Protein AF-A0A377Z6C6-F1 (afdb_monomer_lite)

pLDDT: mean 72.71, std 16.29, range [36.47, 91.56]

Sequence (112 aa):
MGDEFIPLINKGGGAGMQVTAYTQTESDIEARIGSSAKAAQVTGNFNTLIMLRVRENRTAQLLTSQLPEVDVYTKTLVSGHADTADVEEGAGFYIQYPGPCRYCQGSAAERG

Organism: Klebsiella pneumoniae subsp. ozaenae (NCBI:txid574)

Secondary structure (DSSP, 8-state):
--TTHHHHHHHHGGGT-------S-HHHHHHHHT-HHHHHHHHHH-S---------HHHHHHHHTTSPP--------EEEE-----SSS---EEEE---S------------

Radius of gyration: 29.15 Å; chains: 1; bounding box: 70×49×67 Å

Structure (mmCIF, N/CA/C/O backbone):
data_AF-A0A377Z6C6-F1
#
_entry.id   AF-A0A377Z6C6-F1
#
loop_
_atom_site.group_PDB
_atom_site.id
_atom_site.type_symbol
_atom_site.label_atom_id
_atom_site.label_alt_id
_atom_site.label_comp_id
_atom_site.label_asym_id
_atom_site.label_entity_id
_atom_site.label_seq_id
_atom_site.pdbx_PDB_ins_code
_atom_site.Cartn_x
_atom_site.Cartn_y
_atom_site.Cartn_z
_atom_site.occupancy
_atom_site.B_iso_or_equiv
_atom_site.auth_seq_id
_atom_site.auth_comp_id
_atom_site.auth_asym_id
_atom_site.auth_atom_id
_atom_site.pdbx_PDB_model_num
ATOM 1 N N . MET A 1 1 ? -7.677 6.766 13.554 1.00 62.22 1 MET A N 1
ATOM 2 C CA . MET A 1 1 ? -7.966 5.338 13.332 1.00 62.22 1 MET A CA 1
ATOM 3 C C . MET A 1 1 ? -7.768 4.673 14.675 1.00 62.22 1 MET A C 1
ATOM 5 O O . MET A 1 1 ? -6.759 4.968 15.294 1.00 62.22 1 MET A O 1
ATOM 9 N N . GLY A 1 2 ? -8.768 3.952 15.173 1.00 65.88 2 GLY A N 1
ATOM 10 C CA . GLY A 1 2 ? -8.713 3.282 16.476 1.00 65.88 2 GLY A CA 1
ATOM 11 C C . GLY A 1 2 ? -8.447 1.786 16.328 1.00 65.88 2 GLY A C 1
ATOM 12 O O . GLY A 1 2 ? -8.391 1.272 15.206 1.00 65.88 2 GLY A O 1
ATOM 13 N N . ASP A 1 3 ? -8.322 1.085 17.454 1.00 71.69 3 ASP A N 1
ATOM 14 C CA . ASP A 1 3 ? -8.141 -0.373 17.499 1.00 71.69 3 ASP A CA 1
ATOM 15 C C . ASP A 1 3 ? -9.329 -1.142 16.880 1.00 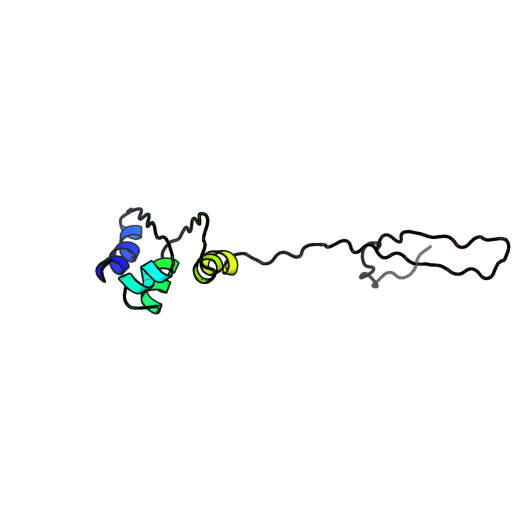71.69 3 ASP A C 1
ATOM 17 O O . ASP A 1 3 ? -9.192 -2.297 16.474 1.00 71.69 3 ASP A O 1
ATOM 21 N N . GLU A 1 4 ? -10.485 -0.492 16.723 1.00 72.75 4 GLU A N 1
ATOM 22 C CA . GLU A 1 4 ? -11.688 -1.043 16.093 1.00 72.75 4 GLU A CA 1
ATOM 23 C C . GLU A 1 4 ? -11.570 -1.173 14.565 1.00 72.75 4 GLU A C 1
ATOM 25 O O . GLU A 1 4 ? -12.370 -1.868 13.933 1.00 72.75 4 GLU A O 1
ATOM 30 N N . PHE A 1 5 ? -10.564 -0.540 13.953 1.00 74.06 5 PHE A N 1
ATOM 31 C CA . PHE A 1 5 ? -10.394 -0.530 12.500 1.00 74.06 5 PHE A CA 1
ATOM 32 C C . PHE A 1 5 ? -9.960 -1.898 11.942 1.00 74.06 5 PHE A C 1
ATOM 34 O O . PHE A 1 5 ? -10.434 -2.315 10.886 1.00 74.06 5 PHE A O 1
ATOM 41 N N . ILE A 1 6 ? -9.124 -2.645 12.676 1.00 77.00 6 ILE A N 1
ATOM 42 C CA . ILE A 1 6 ? -8.630 -3.972 12.255 1.00 77.00 6 ILE A CA 1
ATOM 43 C C . ILE A 1 6 ? -9.767 -5.012 12.206 1.00 77.00 6 ILE A C 1
ATOM 45 O O . ILE A 1 6 ? -9.920 -5.679 11.178 1.00 77.00 6 ILE A O 1
ATOM 49 N N . PRO A 1 7 ? -10.614 -5.155 13.250 1.00 78.00 7 PRO A N 1
ATOM 50 C CA . PRO A 1 7 ? -11.786 -6.025 13.186 1.00 78.00 7 PRO A CA 1
ATOM 51 C C . PRO A 1 7 ? -12.766 -5.649 12.073 1.00 78.00 7 PRO A C 1
ATOM 53 O O . PRO A 1 7 ? -13.380 -6.543 11.491 1.00 78.00 7 PRO A O 1
ATOM 56 N N . LEU A 1 8 ? -12.916 -4.354 11.775 1.00 77.50 8 LEU A N 1
ATOM 57 C CA . LEU A 1 8 ? -13.846 -3.869 10.756 1.00 77.50 8 LEU A CA 1
ATOM 58 C C . LEU A 1 8 ? -13.416 -4.288 9.347 1.00 77.50 8 LEU A C 1
ATOM 60 O O . LEU A 1 8 ? -14.249 -4.769 8.584 1.00 77.50 8 LEU A O 1
ATOM 64 N N . ILE A 1 9 ? -12.123 -4.194 9.024 1.00 77.69 9 ILE A N 1
ATOM 65 C CA . ILE A 1 9 ? -11.591 -4.676 7.740 1.00 77.69 9 ILE A CA 1
ATOM 66 C C . ILE A 1 9 ? -11.704 -6.205 7.649 1.00 77.69 9 ILE A C 1
ATOM 68 O O . ILE A 1 9 ? -12.189 -6.729 6.649 1.00 77.69 9 ILE A O 1
ATOM 72 N N . ASN A 1 10 ? -11.343 -6.924 8.719 1.00 75.06 10 ASN A N 1
ATOM 73 C CA . ASN A 1 10 ? -11.370 -8.392 8.736 1.00 75.06 10 ASN A CA 1
ATOM 74 C C . ASN A 1 10 ? -12.788 -8.987 8.645 1.00 75.06 10 ASN A C 1
ATOM 76 O O . ASN A 1 10 ? -12.963 -10.067 8.085 1.00 75.06 10 ASN A O 1
ATOM 80 N N . LYS A 1 11 ? -13.807 -8.323 9.206 1.00 77.06 11 LYS A N 1
ATOM 81 C CA . LYS A 1 11 ? -15.199 -8.820 9.217 1.00 77.06 11 LYS A CA 1
ATOM 82 C C . LYS A 1 11 ? -16.081 -8.188 8.142 1.00 77.06 11 LYS A C 1
ATOM 84 O O . LYS A 1 11 ? -17.103 -8.768 7.782 1.00 77.06 11 LYS A O 1
ATOM 89 N N . GLY A 1 12 ? -15.686 -7.034 7.608 1.00 69.69 12 GLY A N 1
ATOM 90 C CA . GLY A 1 12 ? -16.409 -6.334 6.549 1.00 69.69 12 GLY A CA 1
ATOM 91 C C . GLY A 1 12 ? -16.484 -7.138 5.251 1.00 69.69 12 GLY A C 1
ATOM 92 O O . GLY A 1 12 ? -17.545 -7.181 4.634 1.00 69.69 12 GLY A O 1
ATOM 93 N N . GLY A 1 13 ? -15.414 -7.860 4.893 1.00 68.38 13 GLY A N 1
ATOM 94 C CA . GLY A 1 13 ? -15.388 -8.701 3.690 1.00 68.38 13 GLY A CA 1
ATOM 95 C C . GLY A 1 13 ? -16.444 -9.813 3.698 1.00 68.38 13 GLY A C 1
ATOM 96 O O . GLY A 1 13 ? -17.079 -10.066 2.679 1.00 68.38 13 GLY A O 1
ATOM 97 N N . GLY A 1 14 ? -16.711 -10.416 4.862 1.00 69.94 14 GLY A N 1
ATOM 98 C CA . GLY A 1 14 ? -17.777 -11.414 5.023 1.00 69.94 14 GLY A CA 1
ATOM 99 C C . GLY A 1 14 ? -19.192 -10.821 5.043 1.00 69.94 14 GLY A C 1
ATOM 100 O O . GLY A 1 14 ? -20.158 -11.536 4.804 1.00 69.94 14 GLY A O 1
ATOM 101 N N . ALA A 1 15 ? -19.316 -9.517 5.304 1.00 75.75 15 ALA A N 1
ATOM 102 C CA . ALA A 1 15 ? -20.583 -8.786 5.354 1.00 75.75 15 ALA A CA 1
ATOM 103 C C . ALA A 1 15 ? -20.908 -8.033 4.047 1.00 75.75 15 ALA A C 1
ATOM 105 O O . ALA A 1 15 ? -21.882 -7.284 4.003 1.00 75.75 15 ALA A O 1
ATOM 106 N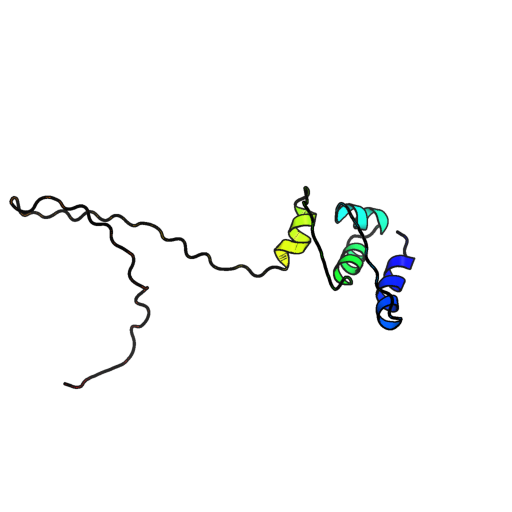 N . GLY A 1 16 ? -20.094 -8.192 2.994 1.00 77.31 16 GLY A N 1
ATOM 107 C CA . GLY A 1 16 ? -20.257 -7.472 1.724 1.00 77.31 16 GLY A CA 1
ATOM 108 C C . GLY A 1 16 ? -19.884 -5.985 1.788 1.00 77.31 16 GLY A C 1
ATOM 109 O O . GLY A 1 16 ? -20.238 -5.225 0.890 1.00 77.31 16 GLY A O 1
ATOM 110 N N . MET A 1 17 ? -19.179 -5.551 2.836 1.00 78.44 17 MET A N 1
ATOM 111 C CA . MET A 1 17 ? -18.712 -4.172 2.972 1.00 78.44 17 MET A CA 1
ATOM 112 C C . MET A 1 17 ? -17.442 -3.958 2.150 1.00 78.44 17 MET A C 1
ATOM 114 O O . MET A 1 17 ? -16.448 -4.662 2.330 1.00 78.44 17 MET A O 1
ATOM 118 N N . GLN A 1 18 ? -17.450 -2.935 1.299 1.00 82.50 18 GLN A N 1
ATOM 119 C CA . GLN A 1 18 ? -16.267 -2.491 0.574 1.00 82.50 18 GLN A CA 1
ATOM 120 C C . GLN A 1 18 ? -15.643 -1.299 1.299 1.00 82.50 18 GLN A C 1
ATOM 122 O O . GLN A 1 18 ? -16.262 -0.246 1.440 1.00 82.50 18 GLN A O 1
ATOM 127 N N . VAL A 1 19 ? -14.412 -1.472 1.776 1.00 81.06 19 VAL A N 1
ATOM 128 C CA . VAL A 1 19 ? -13.669 -0.428 2.488 1.00 81.06 19 VAL A CA 1
ATOM 129 C C . VAL A 1 19 ? -12.599 0.128 1.560 1.00 81.06 19 VAL A C 1
ATOM 131 O O . VAL A 1 19 ? -11.734 -0.605 1.087 1.00 81.06 19 VAL A O 1
ATOM 134 N N . THR A 1 20 ? -12.637 1.437 1.326 1.00 84.81 20 THR A N 1
ATOM 135 C CA . THR A 1 20 ? -11.582 2.165 0.616 1.00 84.81 20 THR A CA 1
ATOM 136 C C . THR A 1 20 ? -10.970 3.171 1.576 1.00 84.81 20 THR A C 1
ATOM 138 O O . THR A 1 20 ? -11.648 4.085 2.044 1.00 84.81 20 THR A O 1
ATOM 141 N N . ALA A 1 21 ? -9.695 2.978 1.904 1.00 84.12 21 ALA A N 1
ATOM 142 C CA . ALA A 1 21 ? -8.949 3.864 2.784 1.00 84.12 21 ALA A CA 1
ATOM 143 C C . ALA A 1 21 ? -7.965 4.708 1.969 1.00 84.12 21 ALA A C 1
ATOM 145 O O . ALA A 1 21 ? -7.296 4.201 1.071 1.00 84.12 21 ALA A O 1
ATOM 146 N N . TYR A 1 22 ? -7.861 5.990 2.313 1.00 87.44 22 TYR A N 1
ATOM 147 C CA . TYR A 1 22 ? -6.910 6.920 1.711 1.00 87.44 22 TYR A CA 1
ATOM 148 C C . TYR A 1 22 ? -5.885 7.333 2.766 1.00 87.44 22 TYR A C 1
ATOM 150 O O . TYR A 1 22 ? -6.259 7.826 3.830 1.00 87.44 22 TYR A O 1
ATOM 158 N N . THR A 1 23 ? -4.601 7.139 2.468 1.00 85.31 23 THR A N 1
ATOM 159 C CA . THR A 1 23 ? -3.486 7.608 3.299 1.00 85.31 23 THR A CA 1
ATOM 160 C C . THR A 1 23 ? -2.466 8.354 2.446 1.00 85.31 23 THR A C 1
ATOM 162 O O . THR A 1 23 ? -2.360 8.105 1.244 1.00 85.31 23 THR A O 1
ATOM 165 N N . GLN A 1 24 ? -1.718 9.266 3.064 1.00 85.75 24 GLN A N 1
ATOM 166 C CA . GLN A 1 24 ? -0.639 9.992 2.400 1.00 85.75 24 GLN A CA 1
ATOM 167 C C . GLN A 1 24 ? 0.681 9.215 2.456 1.00 85.75 24 GLN A C 1
ATOM 169 O O . GLN A 1 24 ? 1.420 9.188 1.471 1.00 85.75 24 GLN A O 1
ATOM 174 N N . THR A 1 25 ? 0.964 8.575 3.588 1.00 85.31 25 THR A N 1
ATOM 175 C CA . THR A 1 25 ? 2.146 7.733 3.789 1.00 85.31 25 THR A CA 1
ATOM 176 C C . THR A 1 25 ? 1.788 6.477 4.585 1.00 85.31 25 THR A C 1
ATOM 178 O O . THR A 1 25 ? 0.761 6.428 5.269 1.00 85.31 25 THR A O 1
ATOM 181 N N . GLU A 1 26 ? 2.630 5.448 4.512 1.00 84.69 26 GLU A N 1
ATOM 182 C CA . GLU A 1 26 ? 2.538 4.283 5.404 1.00 84.69 26 GLU A CA 1
ATOM 183 C C . GLU A 1 26 ? 2.782 4.690 6.870 1.00 84.69 26 GLU A C 1
ATOM 185 O O . GLU A 1 26 ? 2.091 4.226 7.777 1.00 84.69 26 GLU A O 1
ATOM 190 N N . SER A 1 27 ? 3.682 5.651 7.091 1.00 84.19 27 SER A N 1
ATOM 191 C CA . SER A 1 27 ? 3.99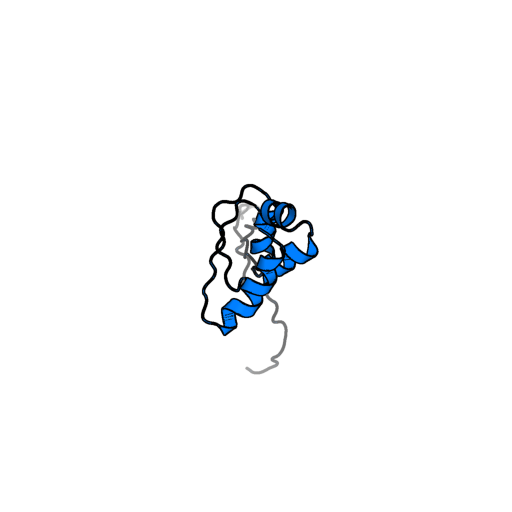5 6.206 8.412 1.00 84.19 27 SER A CA 1
ATOM 192 C C . SER A 1 27 ? 2.780 6.842 9.104 1.00 84.19 27 SER A C 1
ATOM 194 O O . SER A 1 27 ? 2.642 6.740 10.323 1.00 84.19 27 SER A O 1
ATOM 196 N N . ASP A 1 28 ? 1.852 7.444 8.352 1.00 85.62 28 ASP A N 1
ATOM 197 C CA . ASP A 1 28 ? 0.607 7.986 8.914 1.00 85.62 28 ASP A CA 1
ATOM 198 C C . ASP A 1 28 ? -0.316 6.884 9.450 1.00 85.62 28 ASP A C 1
ATOM 200 O O . ASP A 1 28 ? -1.004 7.083 10.453 1.00 85.62 28 ASP A O 1
ATOM 204 N N . ILE A 1 29 ? -0.327 5.708 8.813 1.00 83.38 29 ILE A N 1
ATOM 205 C CA . ILE A 1 29 ? -1.082 4.546 9.301 1.00 83.38 29 ILE A CA 1
ATOM 206 C C . ILE A 1 29 ? -0.445 4.046 10.600 1.00 83.38 29 ILE A C 1
ATOM 208 O O . ILE A 1 29 ? -1.150 3.847 11.592 1.00 83.38 29 ILE A O 1
ATOM 212 N N . GLU A 1 30 ? 0.882 3.900 10.618 1.00 85.06 30 GLU A N 1
ATOM 213 C CA . GLU A 1 30 ? 1.634 3.451 11.792 1.00 85.06 30 GLU A CA 1
ATOM 214 C C . GLU A 1 30 ? 1.435 4.380 12.993 1.00 85.06 30 GLU A C 1
ATOM 216 O O . GLU A 1 30 ? 1.090 3.912 14.080 1.00 85.06 30 GLU A O 1
ATOM 221 N N . ALA A 1 31 ? 1.548 5.695 12.793 1.00 85.88 31 ALA A N 1
ATOM 222 C CA . ALA A 1 31 ? 1.357 6.688 13.848 1.00 85.88 31 ALA A CA 1
ATOM 223 C C . ALA A 1 31 ? -0.072 6.687 14.416 1.00 85.88 31 ALA A C 1
ATOM 225 O O . ALA A 1 31 ? -0.275 6.964 15.598 1.00 85.88 31 ALA A O 1
ATOM 226 N N . ARG A 1 32 ? -1.079 6.376 13.589 1.00 83.12 32 ARG A N 1
ATOM 227 C CA . ARG A 1 32 ? -2.486 6.327 14.016 1.00 83.12 32 ARG A CA 1
ATOM 228 C C . ARG A 1 32 ? -2.845 5.029 14.736 1.00 83.12 32 ARG A C 1
ATOM 230 O O . ARG A 1 32 ? -3.694 5.070 15.616 1.00 83.12 32 ARG A O 1
ATOM 237 N N . ILE A 1 33 ? -2.239 3.911 14.347 1.00 84.06 33 ILE A N 1
ATOM 238 C CA . ILE A 1 33 ? -2.460 2.582 14.938 1.00 84.06 33 ILE A CA 1
ATOM 239 C C . ILE A 1 33 ? -1.587 2.375 16.191 1.00 84.06 33 ILE A C 1
ATOM 241 O O . ILE A 1 33 ? -1.941 1.597 17.074 1.00 84.06 33 ILE A O 1
ATOM 245 N N . GLY A 1 34 ? -0.438 3.053 16.272 1.00 82.88 34 GLY A N 1
ATOM 246 C CA . GLY A 1 34 ? 0.503 2.970 17.393 1.00 82.88 34 GLY A CA 1
ATOM 247 C C . GLY A 1 34 ? 1.381 1.714 17.398 1.00 82.88 34 GLY A C 1
ATOM 248 O O . GLY A 1 34 ? 2.061 1.445 18.384 1.00 82.88 34 GLY A O 1
ATOM 249 N N . SER A 1 35 ? 1.367 0.919 16.323 1.00 84.38 35 SER A N 1
ATOM 250 C CA . SER A 1 35 ? 2.194 -0.283 16.192 1.00 84.38 35 SER A CA 1
ATOM 251 C C . SER A 1 35 ? 2.493 -0.594 14.730 1.00 84.38 35 SER A C 1
ATOM 253 O O . SER A 1 35 ? 1.570 -0.784 13.935 1.00 84.38 35 SER A O 1
ATOM 255 N N . SER A 1 36 ? 3.783 -0.734 14.411 1.00 84.06 36 SER A N 1
ATOM 256 C CA . SER A 1 36 ? 4.268 -1.153 13.090 1.00 84.06 36 SER A CA 1
ATOM 257 C C . SER A 1 36 ? 3.646 -2.479 12.635 1.00 84.06 36 SER A C 1
ATOM 259 O O . SER A 1 36 ? 3.143 -2.590 11.521 1.00 84.06 36 SER A O 1
ATOM 261 N N . ALA A 1 37 ? 3.572 -3.471 13.532 1.00 84.94 37 ALA A N 1
ATOM 262 C CA . ALA A 1 37 ? 3.029 -4.792 13.214 1.00 84.94 37 ALA A CA 1
ATOM 263 C C . ALA A 1 37 ? 1.536 -4.741 12.848 1.00 84.94 37 ALA A C 1
ATOM 265 O O . ALA A 1 37 ? 1.102 -5.355 11.873 1.00 84.94 37 ALA A O 1
ATOM 266 N N . LYS A 1 38 ? 0.744 -3.971 13.603 1.00 84.25 38 LYS A N 1
ATOM 267 C CA . LYS A 1 38 ? -0.682 -3.777 13.312 1.00 84.25 38 LYS A CA 1
ATOM 268 C C . LYS A 1 38 ? -0.893 -2.951 12.037 1.00 84.25 38 LYS A C 1
ATOM 270 O O . LYS A 1 38 ? -1.826 -3.224 11.289 1.00 84.25 38 LYS A O 1
ATOM 275 N N . ALA A 1 39 ? -0.040 -1.962 11.772 1.00 85.31 39 ALA A N 1
ATOM 276 C CA . ALA A 1 39 ? -0.104 -1.169 10.546 1.00 85.31 39 ALA A CA 1
ATOM 277 C C . ALA A 1 39 ? 0.189 -2.025 9.307 1.00 85.31 39 ALA A C 1
ATOM 279 O O . ALA A 1 39 ? -0.576 -1.987 8.345 1.00 85.31 39 ALA A O 1
ATOM 280 N N . ALA A 1 40 ? 1.216 -2.876 9.369 1.00 84.69 40 ALA A N 1
ATOM 281 C CA . ALA A 1 40 ? 1.508 -3.854 8.326 1.00 84.69 40 ALA A CA 1
ATOM 282 C C . ALA A 1 40 ? 0.334 -4.824 8.105 1.00 84.69 40 ALA A C 1
ATOM 284 O O . ALA A 1 40 ? -0.020 -5.108 6.962 1.00 84.69 40 ALA A O 1
ATOM 285 N N . GLN A 1 41 ? -0.327 -5.273 9.180 1.00 85.50 41 GLN A N 1
ATOM 286 C CA . GLN A 1 41 ? -1.528 -6.109 9.086 1.00 85.50 41 GLN A CA 1
ATOM 287 C C . GLN A 1 41 ? -2.681 -5.389 8.373 1.00 85.50 41 GLN A C 1
ATOM 289 O O . GLN A 1 41 ? -3.324 -5.969 7.502 1.00 85.50 41 GLN A O 1
ATOM 294 N N . VAL A 1 42 ? -2.945 -4.126 8.722 1.00 83.81 42 VAL A N 1
ATOM 295 C CA . VAL A 1 42 ? -3.983 -3.322 8.061 1.00 83.81 42 VAL A CA 1
ATOM 296 C C . VAL A 1 42 ? -3.687 -3.185 6.576 1.00 83.81 42 VAL A C 1
ATOM 298 O O . VAL A 1 42 ? -4.570 -3.442 5.764 1.00 83.81 42 VAL A O 1
ATOM 301 N N . THR A 1 43 ? -2.454 -2.833 6.222 1.00 84.38 43 THR A N 1
ATOM 302 C CA . THR A 1 43 ? -2.055 -2.647 4.826 1.00 84.38 43 THR A CA 1
ATOM 303 C C . THR A 1 43 ? -2.123 -3.952 4.031 1.00 84.38 43 THR A C 1
ATOM 305 O O . THR A 1 43 ? -2.620 -3.945 2.910 1.00 84.38 43 THR A O 1
ATOM 308 N N . GLY A 1 44 ? -1.712 -5.080 4.618 1.00 82.81 44 GLY A N 1
ATOM 309 C CA . GLY A 1 44 ? -1.785 -6.398 3.976 1.00 82.81 44 GLY A CA 1
ATOM 310 C C . GLY A 1 44 ? -3.206 -6.943 3.802 1.00 82.81 44 GLY A C 1
ATOM 311 O O . GLY A 1 44 ? -3.453 -7.726 2.892 1.00 82.81 44 GLY A O 1
ATOM 312 N N . ASN A 1 45 ? -4.157 -6.511 4.633 1.00 82.56 45 ASN A N 1
ATOM 313 C CA . ASN A 1 45 ? -5.560 -6.918 4.516 1.00 82.56 45 ASN A CA 1
ATOM 314 C C . ASN A 1 45 ? -6.304 -6.234 3.357 1.00 82.56 45 ASN A C 1
ATOM 316 O O . ASN A 1 45 ? -7.398 -6.666 2.985 1.00 82.56 45 ASN A O 1
ATOM 320 N N . PHE A 1 46 ? -5.755 -5.157 2.790 1.00 84.00 46 PHE A N 1
ATOM 321 C CA . PHE A 1 46 ? -6.320 -4.566 1.586 1.00 84.00 46 PHE A CA 1
ATOM 322 C C . PHE A 1 46 ? -5.911 -5.394 0.369 1.00 84.00 46 PHE A C 1
ATOM 324 O O . PHE A 1 46 ? -4.771 -5.348 -0.078 1.00 84.00 46 PHE A O 1
ATOM 331 N N . ASN A 1 47 ? -6.881 -6.092 -0.222 1.00 82.44 47 ASN A N 1
ATOM 332 C CA . ASN A 1 47 ? -6.671 -6.882 -1.441 1.00 82.44 47 ASN A CA 1
ATOM 333 C C . ASN A 1 47 ? -6.187 -6.047 -2.638 1.00 82.44 47 ASN A C 1
ATOM 335 O O . ASN A 1 47 ? -5.648 -6.586 -3.599 1.00 82.44 47 ASN A O 1
ATOM 339 N N . THR A 1 48 ? -6.451 -4.740 -2.636 1.00 85.62 48 THR A N 1
ATOM 340 C CA . THR A 1 48 ? -6.114 -3.850 -3.745 1.00 85.62 48 THR A CA 1
ATOM 341 C C . THR A 1 48 ? -5.424 -2.608 -3.217 1.00 85.62 48 THR A C 1
ATOM 343 O O . THR A 1 48 ? -5.987 -1.868 -2.410 1.00 85.62 48 THR A O 1
ATOM 346 N N . LEU A 1 49 ? -4.221 -2.365 -3.731 1.00 88.69 49 LEU A N 1
ATOM 347 C CA . LEU A 1 49 ? -3.428 -1.176 -3.472 1.00 88.69 49 LEU A CA 1
ATOM 348 C C . LEU A 1 49 ? -3.377 -0.322 -4.741 1.00 88.69 49 LEU A C 1
ATOM 350 O O . LEU A 1 49 ? -2.927 -0.779 -5.788 1.00 88.69 49 LEU A O 1
ATOM 354 N N . ILE A 1 50 ? -3.810 0.933 -4.635 1.00 89.75 50 ILE A N 1
ATOM 355 C CA . ILE A 1 50 ? -3.667 1.929 -5.700 1.00 89.75 50 ILE A CA 1
ATOM 356 C C . ILE A 1 50 ? -2.739 3.020 -5.178 1.00 89.75 50 ILE A C 1
ATOM 358 O O . ILE A 1 50 ? -3.074 3.706 -4.212 1.00 89.75 50 ILE A O 1
ATOM 362 N N . MET A 1 51 ? -1.578 3.189 -5.813 1.00 89.75 51 MET A N 1
ATOM 363 C CA . MET A 1 51 ? -0.626 4.241 -5.457 1.00 89.75 51 MET A CA 1
ATOM 364 C C . MET A 1 51 ? -0.664 5.388 -6.463 1.00 89.75 51 MET A C 1
ATOM 366 O O . MET A 1 51 ? -0.474 5.197 -7.662 1.00 89.75 51 MET A O 1
ATOM 370 N N . LEU A 1 52 ? -0.882 6.597 -5.947 1.00 89.69 52 LEU A N 1
ATOM 371 C CA . LEU A 1 52 ? -0.647 7.849 -6.666 1.00 89.69 52 LEU A CA 1
ATOM 372 C C . LEU A 1 52 ? 0.797 8.309 -6.418 1.00 89.69 52 LEU A C 1
ATOM 374 O O . LEU A 1 52 ? 1.577 7.599 -5.794 1.00 89.69 52 LEU A O 1
ATOM 378 N N . ARG A 1 53 ? 1.185 9.495 -6.895 1.00 91.56 53 ARG A N 1
ATOM 379 C CA . ARG A 1 53 ? 2.544 10.023 -6.692 1.00 91.56 53 ARG A CA 1
ATOM 380 C C . ARG A 1 53 ? 2.941 10.002 -5.207 1.00 91.56 53 ARG A C 1
ATOM 382 O O . ARG A 1 53 ? 2.397 10.761 -4.409 1.00 91.56 53 ARG A O 1
ATOM 389 N N . VAL A 1 54 ? 3.960 9.212 -4.879 1.00 88.50 54 VAL A N 1
ATOM 390 C CA . VAL A 1 54 ? 4.535 9.099 -3.532 1.00 88.50 54 VAL A CA 1
ATOM 391 C C . VAL A 1 54 ? 5.833 9.912 -3.445 1.00 88.50 54 VAL A C 1
ATOM 393 O O . VAL A 1 54 ? 6.588 9.990 -4.413 1.00 88.50 54 VAL A O 1
ATOM 396 N N . ARG A 1 55 ? 6.089 10.558 -2.297 1.00 90.50 55 ARG A N 1
ATOM 397 C CA . ARG A 1 55 ? 7.354 11.279 -2.022 1.00 90.50 55 ARG A CA 1
ATOM 398 C C . ARG A 1 55 ? 8.325 10.499 -1.139 1.00 90.50 55 ARG A C 1
ATOM 400 O O . ARG A 1 55 ? 9.516 10.776 -1.170 1.00 90.50 55 ARG A O 1
ATOM 407 N N . GLU A 1 56 ? 7.810 9.595 -0.317 1.00 89.75 56 GLU A N 1
ATOM 408 C CA . GLU A 1 56 ? 8.581 8.862 0.680 1.00 89.75 56 GLU A CA 1
ATOM 409 C C . GLU A 1 56 ? 8.955 7.465 0.162 1.00 89.75 56 GLU A C 1
ATOM 411 O O . GLU A 1 56 ? 8.108 6.726 -0.341 1.00 89.75 56 GLU A O 1
ATOM 416 N N . ASN A 1 57 ? 10.239 7.107 0.273 1.00 89.88 57 ASN A N 1
ATOM 417 C CA . ASN A 1 57 ? 10.764 5.858 -0.285 1.00 89.88 57 ASN A CA 1
ATOM 418 C C . ASN A 1 57 ? 10.184 4.609 0.388 1.00 89.88 57 ASN A C 1
ATOM 420 O O . ASN A 1 57 ? 9.927 3.629 -0.303 1.00 89.88 57 ASN A O 1
ATOM 424 N N . ARG A 1 58 ? 9.951 4.634 1.705 1.00 88.62 58 ARG A N 1
ATOM 425 C CA . ARG A 1 58 ? 9.394 3.489 2.442 1.00 88.62 58 ARG A CA 1
ATOM 426 C C . ARG A 1 58 ? 7.977 3.153 1.959 1.00 88.62 58 ARG A C 1
ATOM 428 O O . ARG A 1 58 ? 7.686 2.005 1.647 1.00 88.62 58 ARG A O 1
ATOM 435 N N . THR A 1 59 ? 7.136 4.162 1.758 1.00 90.00 59 THR A N 1
ATOM 436 C CA . THR A 1 59 ? 5.810 4.004 1.150 1.00 90.00 59 THR A CA 1
ATOM 437 C C . THR A 1 59 ? 5.929 3.510 -0.293 1.00 90.00 59 THR A C 1
ATOM 439 O O . THR A 1 59 ? 5.175 2.631 -0.686 1.00 90.00 59 THR A O 1
ATOM 442 N N . ALA A 1 60 ? 6.884 3.998 -1.093 1.00 90.62 60 ALA A N 1
ATOM 443 C CA . ALA A 1 60 ? 7.070 3.499 -2.462 1.00 90.62 60 ALA A CA 1
ATOM 444 C C . ALA A 1 60 ? 7.460 2.007 -2.498 1.00 90.62 60 ALA A C 1
ATOM 446 O O . ALA A 1 60 ? 6.948 1.253 -3.328 1.00 90.62 60 ALA A O 1
ATOM 447 N N . GLN A 1 61 ? 8.294 1.569 -1.550 1.00 90.69 61 GLN A N 1
ATOM 448 C CA . GLN A 1 61 ? 8.687 0.166 -1.394 1.00 90.69 61 GLN A CA 1
ATOM 449 C C . GLN A 1 61 ? 7.504 -0.757 -1.106 1.00 90.69 61 GLN A C 1
ATOM 451 O O . GLN A 1 61 ? 7.560 -1.930 -1.478 1.00 90.69 61 GLN A O 1
ATOM 456 N N . LEU A 1 62 ? 6.421 -0.236 -0.518 1.00 88.62 62 LEU A N 1
ATOM 457 C CA . LEU A 1 62 ? 5.193 -0.992 -0.295 1.00 88.62 62 LEU A CA 1
ATOM 458 C C . LEU A 1 62 ? 4.678 -1.616 -1.596 1.00 88.62 62 LEU A C 1
ATOM 460 O O . LEU A 1 62 ? 4.310 -2.782 -1.591 1.00 88.62 62 LEU A O 1
ATOM 464 N N . LEU A 1 63 ? 4.678 -0.868 -2.705 1.00 89.25 63 LEU A N 1
ATOM 465 C CA . LEU A 1 63 ? 4.252 -1.382 -4.008 1.00 89.25 63 LEU A CA 1
ATOM 466 C C . LEU A 1 63 ? 5.401 -2.055 -4.760 1.00 89.25 63 LEU A C 1
ATOM 468 O O . LEU A 1 63 ? 5.207 -3.131 -5.317 1.00 89.25 63 LEU A O 1
ATOM 472 N N . THR A 1 64 ? 6.592 -1.450 -4.796 1.00 90.94 64 THR A N 1
ATOM 473 C CA . THR A 1 64 ? 7.665 -1.939 -5.680 1.00 90.94 64 THR A CA 1
ATOM 474 C C . THR A 1 64 ? 8.242 -3.280 -5.247 1.00 90.94 64 THR A C 1
ATOM 476 O O . THR A 1 64 ? 8.667 -4.039 -6.106 1.00 90.94 64 THR A O 1
ATOM 479 N N . SER A 1 65 ? 8.221 -3.608 -3.952 1.00 89.81 65 SER A N 1
ATOM 480 C CA . SER A 1 65 ? 8.658 -4.926 -3.458 1.00 89.81 65 SER A CA 1
ATOM 481 C C . SER A 1 65 ? 7.725 -6.074 -3.853 1.00 89.81 65 SER A C 1
ATOM 483 O O . SER A 1 65 ? 8.133 -7.231 -3.829 1.00 89.81 65 SER A O 1
ATOM 485 N N . GLN A 1 66 ? 6.477 -5.766 -4.218 1.00 86.81 66 GLN A N 1
ATOM 486 C CA . GLN A 1 66 ? 5.486 -6.754 -4.647 1.00 86.81 66 GLN A CA 1
ATOM 487 C C . GLN A 1 66 ? 5.538 -7.014 -6.158 1.00 86.81 66 GLN A C 1
ATOM 489 O O . GLN A 1 66 ? 4.913 -7.958 -6.643 1.00 86.81 66 GLN A O 1
ATOM 494 N N . LEU A 1 67 ? 6.243 -6.168 -6.916 1.00 89.56 67 LEU A N 1
ATOM 495 C CA . LEU A 1 67 ? 6.368 -6.308 -8.360 1.00 89.56 67 LEU A CA 1
ATOM 496 C C . LEU A 1 67 ? 7.522 -7.263 -8.690 1.00 89.56 67 LEU A C 1
ATOM 498 O O . LEU A 1 67 ? 8.598 -7.137 -8.105 1.00 89.56 67 LEU A O 1
ATOM 502 N N . PRO A 1 68 ? 7.332 -8.202 -9.631 1.00 89.06 68 PRO A N 1
ATOM 503 C CA . PRO A 1 68 ? 8.420 -9.054 -10.080 1.00 89.06 68 PRO A CA 1
ATOM 504 C C . PRO A 1 68 ? 9.479 -8.220 -10.806 1.00 89.06 68 PRO A C 1
ATOM 506 O O . PRO A 1 68 ? 9.154 -7.346 -11.615 1.00 89.06 68 PRO A O 1
ATOM 509 N N . GLU A 1 69 ? 10.747 -8.522 -10.543 1.00 89.44 69 GLU A N 1
ATOM 510 C CA . GLU A 1 69 ? 11.847 -7.983 -11.334 1.00 89.44 69 GLU A CA 1
ATOM 511 C C . GLU A 1 69 ? 11.813 -8.601 -12.735 1.00 89.44 69 GLU A C 1
ATOM 513 O O . GLU A 1 69 ? 11.583 -9.801 -12.903 1.00 89.44 69 GLU A O 1
ATOM 518 N N . VAL A 1 70 ? 12.001 -7.762 -13.752 1.00 88.19 70 VAL A N 1
ATOM 519 C CA . VAL A 1 70 ? 12.026 -8.182 -15.154 1.00 88.19 70 VAL A CA 1
ATOM 520 C C . VAL A 1 70 ? 13.387 -7.863 -15.749 1.00 88.19 70 VAL A C 1
ATOM 522 O O . VAL A 1 70 ? 13.881 -6.742 -15.624 1.00 88.19 70 VAL A O 1
ATOM 525 N N . ASP A 1 71 ? 13.989 -8.846 -16.415 1.00 84.88 71 ASP A N 1
ATOM 526 C CA . ASP A 1 71 ? 15.271 -8.657 -17.083 1.00 84.88 71 ASP A CA 1
ATOM 527 C C . ASP A 1 71 ? 15.118 -7.720 -18.283 1.00 84.88 71 ASP A C 1
ATOM 529 O O . ASP A 1 71 ? 14.342 -7.965 -19.214 1.00 84.88 71 ASP A O 1
ATOM 533 N N . VAL A 1 72 ? 15.899 -6.640 -18.282 1.00 84.38 72 VAL A N 1
ATOM 534 C CA . VAL A 1 72 ? 15.952 -5.697 -19.399 1.00 84.38 72 VAL A CA 1
ATOM 535 C C . VAL A 1 72 ? 17.143 -6.046 -20.286 1.00 84.38 72 VAL A C 1
ATOM 537 O O . VAL A 1 72 ? 18.299 -5.840 -19.910 1.00 84.38 72 VAL A O 1
ATOM 540 N N . TYR A 1 73 ? 16.868 -6.533 -21.501 1.00 78.00 73 TYR A N 1
ATOM 541 C CA . TYR A 1 73 ? 17.896 -6.758 -22.521 1.00 78.00 73 TYR A CA 1
ATOM 542 C C . TYR A 1 73 ? 18.523 -5.428 -22.952 1.00 78.00 73 TYR A C 1
ATOM 544 O O . TYR A 1 73 ? 18.021 -4.729 -23.835 1.00 78.00 73 TYR A O 1
ATOM 552 N N . THR A 1 74 ? 19.651 -5.087 -22.337 1.00 72.31 74 THR A N 1
ATOM 553 C CA . THR A 1 74 ? 20.436 -3.910 -22.707 1.00 72.31 74 THR A CA 1
ATOM 554 C C . THR A 1 74 ? 21.390 -4.294 -23.834 1.00 72.31 74 THR A C 1
ATOM 556 O O . THR A 1 74 ? 22.322 -5.072 -23.642 1.00 72.31 74 THR A O 1
ATOM 559 N N . LYS A 1 75 ? 21.144 -3.777 -25.043 1.00 61.34 75 LYS A N 1
ATOM 560 C CA . LYS A 1 75 ? 22.033 -3.981 -26.194 1.00 61.34 75 LYS A CA 1
ATOM 561 C C . LYS A 1 75 ? 23.299 -3.142 -26.014 1.00 61.34 75 LYS A C 1
ATOM 563 O O . LYS A 1 75 ? 23.329 -1.979 -26.405 1.00 61.34 75 LYS A O 1
ATOM 568 N N . THR A 1 76 ? 24.344 -3.728 -25.442 1.00 65.19 76 THR A N 1
ATOM 569 C CA . THR A 1 76 ? 25.673 -3.109 -25.439 1.00 65.19 76 THR A CA 1
ATOM 570 C C . THR A 1 76 ? 26.255 -3.188 -26.850 1.00 65.19 76 THR A C 1
ATOM 572 O O . THR A 1 76 ? 26.469 -4.278 -27.380 1.00 65.19 76 THR A O 1
ATOM 575 N N . LEU A 1 77 ? 26.481 -2.033 -27.479 1.00 58.72 77 LEU A N 1
ATOM 576 C CA . LEU A 1 77 ? 27.206 -1.940 -28.745 1.00 58.72 77 LEU A CA 1
ATOM 577 C C . LEU A 1 77 ? 28.679 -2.262 -28.471 1.00 58.72 77 LEU A C 1
ATOM 579 O O . LEU A 1 77 ? 29.370 -1.476 -27.829 1.00 58.72 77 LEU A O 1
ATOM 583 N N . VAL A 1 78 ? 29.154 -3.419 -28.931 1.00 62.75 78 VAL A N 1
ATOM 584 C CA . VAL A 1 78 ? 30.583 -3.748 -28.907 1.00 62.75 78 VAL A CA 1
ATOM 585 C C . VAL A 1 78 ? 31.163 -3.379 -30.270 1.00 62.75 78 VAL A C 1
ATOM 587 O O . VAL A 1 78 ? 30.850 -4.011 -31.277 1.00 62.75 78 VAL A O 1
ATOM 590 N N . SER A 1 79 ? 31.986 -2.332 -30.316 1.00 59.78 79 SER A N 1
ATOM 591 C CA . SER A 1 79 ? 32.825 -2.043 -31.481 1.00 59.78 79 SER A CA 1
ATOM 592 C C . SER A 1 79 ? 34.145 -2.800 -31.355 1.00 59.78 79 SER A C 1
ATOM 594 O O . SER A 1 79 ? 34.845 -2.639 -30.356 1.00 59.78 79 SER A O 1
ATOM 596 N N . GLY A 1 80 ? 34.480 -3.615 -32.355 1.00 62.81 80 GLY A N 1
ATOM 597 C CA . GLY A 1 80 ? 35.780 -4.276 -32.476 1.00 62.81 80 GLY A CA 1
ATOM 598 C C . GLY A 1 80 ? 36.624 -3.607 -33.560 1.00 62.81 80 GLY A C 1
ATOM 599 O O . GLY A 1 80 ? 36.082 -3.131 -34.557 1.00 62.81 80 GLY A O 1
ATOM 600 N N . HIS A 1 81 ? 37.941 -3.572 -33.370 1.00 60.91 81 HIS A N 1
ATOM 601 C CA . HIS A 1 81 ? 38.899 -3.222 -34.419 1.00 60.91 81 HIS A CA 1
ATOM 602 C C . HIS A 1 81 ? 39.654 -4.487 -34.830 1.00 60.91 81 HIS A C 1
ATOM 604 O O . HIS A 1 81 ? 40.005 -5.288 -33.962 1.00 60.91 81 HIS A O 1
ATOM 610 N N . ALA A 1 82 ? 39.867 -4.682 -36.129 1.00 61.44 82 ALA A N 1
ATOM 611 C CA . ALA A 1 82 ? 40.710 -5.747 -36.650 1.00 61.44 82 ALA A CA 1
ATOM 612 C C . ALA A 1 82 ? 41.903 -5.100 -37.358 1.00 61.44 82 ALA A C 1
ATOM 614 O O . ALA A 1 82 ? 41.730 -4.455 -38.392 1.00 61.44 82 ALA A O 1
ATOM 615 N N . ASP A 1 83 ? 43.091 -5.256 -36.775 1.00 56.41 83 ASP A N 1
ATOM 616 C CA . ASP A 1 83 ? 44.347 -4.844 -37.396 1.00 56.41 83 ASP A CA 1
ATOM 617 C C . ASP A 1 83 ? 44.766 -5.919 -38.411 1.00 56.41 83 ASP A C 1
ATOM 619 O O . ASP A 1 83 ? 45.102 -7.045 -38.035 1.00 56.41 83 ASP A O 1
ATOM 623 N N . THR A 1 84 ? 44.734 -5.582 -39.701 1.00 59.19 84 THR A N 1
ATOM 624 C CA . THR A 1 84 ? 45.291 -6.410 -40.780 1.00 59.19 84 THR A CA 1
ATOM 625 C C . THR A 1 84 ? 46.730 -5.964 -41.062 1.00 59.19 84 THR A C 1
ATOM 627 O O . THR A 1 84 ? 47.019 -4.773 -41.121 1.00 59.1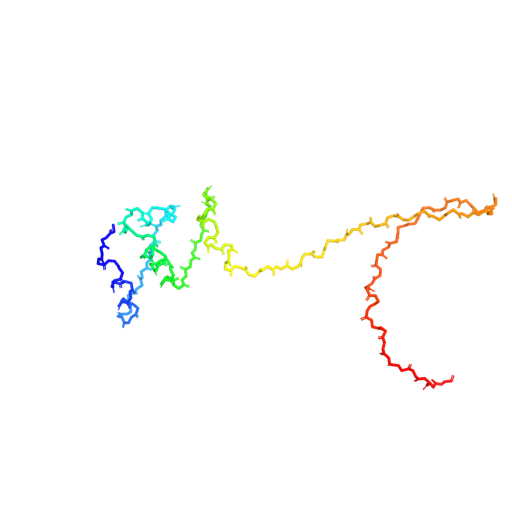9 84 THR A O 1
ATOM 630 N N . ALA A 1 85 ? 47.652 -6.920 -41.226 1.00 62.47 85 ALA A N 1
ATOM 631 C CA . ALA A 1 85 ? 49.061 -6.655 -41.555 1.00 62.47 85 ALA A CA 1
ATOM 632 C C . ALA A 1 85 ? 49.325 -6.481 -43.068 1.00 62.47 85 ALA A C 1
ATOM 634 O O . ALA A 1 85 ? 50.474 -6.309 -43.475 1.00 62.47 85 ALA A O 1
ATOM 635 N N . ASP A 1 86 ? 48.281 -6.562 -43.894 1.00 58.66 86 ASP A N 1
ATOM 636 C CA . ASP A 1 86 ? 48.335 -6.350 -45.338 1.00 58.66 86 ASP A CA 1
ATOM 637 C C . ASP A 1 86 ? 48.260 -4.849 -45.655 1.00 58.66 86 ASP A C 1
ATOM 639 O O . ASP A 1 86 ? 47.353 -4.146 -45.218 1.00 58.66 86 ASP A O 1
ATOM 643 N N . VAL A 1 87 ? 49.245 -4.346 -46.397 1.00 61.84 87 VA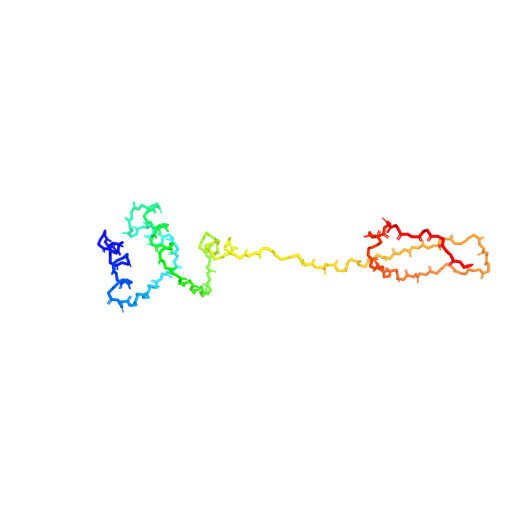L A N 1
ATOM 644 C CA . VAL A 1 87 ? 49.418 -2.912 -46.684 1.00 61.84 87 VAL A CA 1
ATOM 645 C C . VAL A 1 87 ? 48.421 -2.411 -47.737 1.00 61.84 87 VAL A C 1
ATOM 647 O O . VAL A 1 87 ? 48.240 -1.200 -47.871 1.00 61.84 87 VAL A O 1
ATOM 650 N N . GLU A 1 88 ? 47.779 -3.325 -48.474 1.00 61.25 88 GLU A N 1
ATOM 651 C CA . GLU A 1 88 ? 46.731 -3.009 -49.455 1.00 61.25 88 GLU A CA 1
ATOM 652 C C . GLU A 1 88 ? 45.315 -3.045 -48.851 1.00 61.25 88 GLU A C 1
ATOM 654 O O . GLU A 1 88 ? 44.391 -2.446 -49.409 1.00 61.25 88 GLU A O 1
ATOM 659 N N . GLU A 1 89 ? 45.132 -3.685 -47.691 1.00 59.75 89 GLU A N 1
ATOM 660 C CA . GLU A 1 89 ? 43.835 -3.830 -47.026 1.00 59.75 89 GLU A CA 1
ATOM 661 C C . GLU A 1 89 ? 43.705 -2.805 -45.884 1.00 59.75 89 GLU A C 1
ATOM 663 O O . GLU A 1 89 ? 44.272 -2.939 -44.801 1.00 59.75 89 GLU A O 1
ATOM 668 N N . GLY A 1 90 ? 42.976 -1.717 -46.140 1.00 55.50 90 GLY A N 1
ATOM 669 C CA . GLY A 1 90 ? 42.782 -0.643 -45.164 1.00 55.50 90 GLY A CA 1
ATOM 670 C C . GLY A 1 90 ? 42.110 -1.120 -43.869 1.00 55.50 90 GLY A C 1
ATOM 671 O O . GLY A 1 90 ? 41.184 -1.930 -43.897 1.00 55.50 90 GLY A O 1
ATOM 672 N N . ALA A 1 91 ? 42.539 -0.569 -42.729 1.00 58.97 91 ALA A N 1
ATOM 673 C CA . ALA A 1 91 ? 41.979 -0.882 -41.416 1.00 58.97 91 ALA A CA 1
ATOM 674 C C . ALA A 1 91 ? 40.463 -0.590 -41.369 1.00 58.97 91 ALA A C 1
ATOM 676 O O . ALA A 1 91 ? 40.026 0.564 -41.406 1.00 58.97 91 ALA A O 1
ATOM 677 N N . GLY A 1 92 ? 39.650 -1.648 -41.314 1.00 53.56 92 GLY A N 1
ATOM 678 C CA . GLY A 1 92 ? 38.191 -1.565 -41.339 1.00 53.56 92 GLY A CA 1
ATOM 679 C C . GLY A 1 92 ? 37.584 -1.470 -39.939 1.00 53.56 92 GLY A C 1
ATOM 680 O O . GLY A 1 92 ? 37.911 -2.253 -39.047 1.00 53.56 92 GLY A O 1
ATOM 681 N N . PHE A 1 93 ? 36.664 -0.525 -39.735 1.00 49.91 93 PHE A N 1
ATOM 682 C CA . PHE A 1 93 ? 35.842 -0.451 -38.526 1.00 49.91 93 PHE A CA 1
ATOM 683 C C . PHE A 1 93 ? 34.499 -1.145 -38.772 1.00 49.91 93 PHE A C 1
ATOM 685 O O . PHE A 1 93 ? 33.716 -0.695 -39.609 1.00 49.91 93 PHE A O 1
ATOM 692 N N . TYR A 1 94 ? 34.220 -2.225 -38.036 1.00 58.09 94 TYR A N 1
ATOM 693 C CA . TYR A 1 94 ? 32.978 -2.990 -38.171 1.00 58.09 94 TYR A CA 1
ATOM 694 C C . TYR A 1 94 ? 32.195 -3.016 -36.856 1.00 58.09 94 TYR A C 1
ATOM 696 O O . TYR A 1 94 ? 32.739 -3.236 -35.773 1.00 58.09 94 TYR A O 1
ATOM 704 N N . ILE A 1 95 ? 30.882 -2.809 -36.956 1.00 52.97 95 ILE A N 1
ATOM 705 C CA . ILE A 1 95 ? 29.960 -2.935 -35.825 1.00 52.97 95 ILE A CA 1
ATOM 706 C C . ILE A 1 95 ? 29.553 -4.407 -35.724 1.00 52.97 95 ILE A C 1
ATOM 708 O O . ILE A 1 95 ? 28.791 -4.904 -36.555 1.00 52.97 95 ILE A O 1
ATOM 712 N N . GLN A 1 96 ? 30.051 -5.111 -34.706 1.00 54.22 96 GLN A N 1
ATOM 713 C CA . GLN A 1 96 ? 29.658 -6.492 -34.441 1.00 54.22 96 GLN A CA 1
ATOM 714 C C . GLN A 1 96 ? 28.341 -6.484 -33.660 1.00 54.22 96 GLN A C 1
ATOM 716 O O . GLN A 1 96 ? 28.307 -6.217 -32.458 1.00 54.22 96 GLN A O 1
ATOM 721 N N . TYR A 1 97 ? 27.233 -6.802 -34.327 1.00 50.00 97 TYR A N 1
ATOM 722 C CA . TYR A 1 97 ? 26.013 -7.140 -33.602 1.00 50.00 97 TYR A CA 1
ATOM 723 C C . TYR A 1 97 ? 26.263 -8.439 -32.825 1.00 50.00 97 TYR A C 1
ATOM 725 O O . TYR A 1 97 ? 26.691 -9.423 -33.440 1.00 50.00 97 TYR A O 1
ATOM 733 N N . PRO A 1 98 ? 26.015 -8.485 -31.501 1.00 51.41 98 PRO A N 1
ATOM 734 C CA . PRO A 1 98 ? 26.055 -9.744 -30.781 1.00 51.41 98 PRO A CA 1
ATOM 735 C C . PRO A 1 98 ? 24.968 -10.638 -31.382 1.00 51.41 98 PRO A C 1
ATOM 737 O O . PRO A 1 98 ? 23.772 -10.374 -31.245 1.00 51.41 98 PRO A O 1
ATOM 740 N N . GLY A 1 99 ? 25.396 -11.664 -32.120 1.00 53.06 99 GLY A N 1
ATOM 741 C CA . GLY A 1 99 ? 24.512 -12.743 -32.534 1.00 53.06 99 GLY A CA 1
ATOM 742 C C . GLY A 1 99 ? 23.883 -13.390 -31.296 1.00 53.06 99 GLY A C 1
ATOM 743 O O . GLY A 1 99 ? 24.453 -13.291 -30.204 1.00 53.06 99 GLY A O 1
ATOM 744 N N . PRO A 1 100 ? 22.711 -14.035 -31.428 1.00 44.53 100 PRO A N 1
ATOM 745 C CA . PRO A 1 100 ? 22.077 -14.702 -30.300 1.00 44.53 100 PRO A CA 1
ATOM 746 C C . PRO A 1 100 ? 23.082 -15.659 -29.651 1.00 44.53 100 PRO A C 1
ATOM 748 O O . PRO A 1 100 ? 23.751 -16.426 -30.349 1.00 44.53 100 PRO A O 1
ATOM 751 N N . CYS A 1 101 ? 23.221 -15.550 -28.326 1.00 45.53 101 CYS A N 1
ATOM 752 C CA . CYS A 1 101 ? 24.122 -16.352 -27.509 1.00 45.53 101 CYS A CA 1
ATOM 753 C C . CYS A 1 101 ? 24.119 -17.812 -27.979 1.00 45.53 101 CYS A C 1
ATOM 755 O O . CYS A 1 101 ? 23.108 -18.506 -27.877 1.00 45.53 101 CYS A O 1
ATOM 757 N N . ARG A 1 102 ? 25.265 -18.291 -28.482 1.00 45.34 102 ARG A N 1
ATOM 758 C CA . ARG A 1 102 ? 25.515 -19.718 -28.708 1.00 45.34 102 ARG A CA 1
ATOM 759 C C . ARG A 1 102 ? 25.616 -20.413 -27.350 1.00 45.34 102 ARG A C 1
ATOM 761 O O . ARG A 1 102 ? 26.707 -20.697 -26.873 1.00 45.34 102 ARG A O 1
ATOM 768 N N . TYR A 1 103 ? 24.474 -20.702 -26.742 1.00 40.47 103 TYR A N 1
ATOM 769 C CA . TY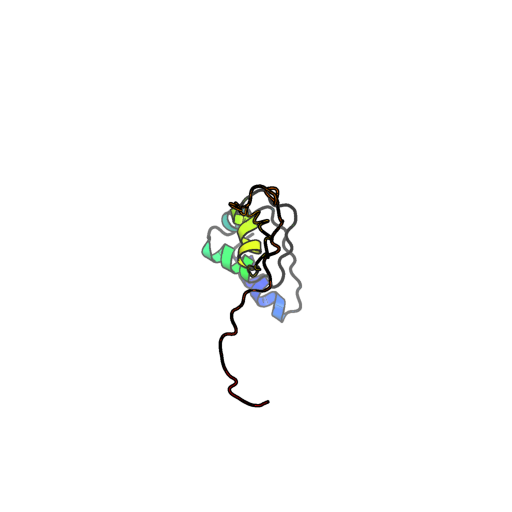R A 1 103 ? 24.356 -21.735 -25.720 1.00 40.47 103 TYR A CA 1
ATOM 770 C C . TYR A 1 103 ? 23.339 -22.777 -26.185 1.00 40.47 103 TYR A C 1
ATOM 772 O O . TYR A 1 103 ? 22.234 -22.887 -25.677 1.00 40.47 103 TYR A O 1
ATOM 780 N N . CYS A 1 104 ? 23.734 -23.500 -27.232 1.00 38.00 104 CYS A N 1
ATOM 781 C CA . CYS A 1 104 ? 23.216 -24.807 -27.637 1.00 38.00 104 CYS A CA 1
ATOM 782 C C . CYS A 1 104 ? 24.385 -25.557 -28.302 1.00 38.00 104 CYS A C 1
ATOM 784 O O . CYS A 1 104 ? 24.372 -25.841 -29.496 1.00 38.00 104 CYS A O 1
ATOM 786 N N . GLN A 1 105 ? 25.460 -25.806 -27.547 1.00 49.22 105 GLN A N 1
ATOM 787 C CA . GLN A 1 105 ? 26.320 -26.951 -27.843 1.00 49.22 105 GLN A CA 1
ATOM 788 C C . GLN A 1 105 ? 25.619 -28.183 -27.266 1.00 49.22 105 GLN A C 1
ATOM 790 O O . GLN A 1 105 ? 25.510 -28.311 -26.050 1.00 49.22 105 GLN A O 1
ATOM 795 N N . GLY A 1 106 ? 25.125 -29.067 -28.135 1.00 37.56 106 GLY A N 1
ATOM 796 C CA . GLY A 1 106 ? 24.620 -30.376 -27.729 1.00 37.56 106 GLY A CA 1
ATOM 797 C C . GLY A 1 106 ? 23.770 -31.079 -28.788 1.00 37.56 106 GLY A C 1
ATOM 798 O O . GLY A 1 106 ? 22.625 -30.706 -28.994 1.00 37.56 106 GLY A O 1
ATOM 799 N N . SER A 1 107 ? 24.322 -32.163 -29.349 1.00 44.84 107 SER A N 1
ATOM 800 C CA . SER A 1 107 ? 23.630 -33.296 -29.996 1.00 44.84 107 SER A CA 1
ATOM 801 C C . SER A 1 107 ? 23.113 -33.155 -31.441 1.00 44.84 107 SER A C 1
ATOM 803 O O . SER A 1 107 ? 21.950 -32.830 -31.659 1.00 44.84 107 SER A O 1
ATOM 805 N N . ALA A 1 108 ? 23.955 -33.560 -32.404 1.00 37.41 108 ALA A N 1
ATOM 806 C CA . ALA A 1 108 ? 23.675 -34.539 -33.483 1.00 37.41 108 ALA A CA 1
ATOM 807 C C . ALA A 1 108 ? 24.842 -34.459 -34.497 1.00 37.41 108 ALA A C 1
ATOM 809 O O . ALA A 1 108 ? 24.932 -33.507 -35.261 1.00 37.41 108 ALA A O 1
ATOM 810 N N . ALA A 1 109 ? 25.910 -35.253 -34.388 1.00 41.75 109 ALA A N 1
ATOM 811 C CA . ALA A 1 109 ? 25.991 -36.650 -34.831 1.00 41.75 109 ALA A CA 1
ATOM 812 C C . ALA A 1 109 ? 25.423 -36.868 -36.251 1.00 41.75 109 ALA A C 1
ATOM 814 O O . ALA A 1 109 ? 24.212 -36.914 -36.433 1.00 41.75 109 ALA A O 1
ATOM 815 N N . GLU A 1 110 ? 26.350 -36.987 -37.209 1.00 43.91 110 GLU A N 1
ATOM 816 C CA . GLU A 1 110 ? 26.321 -37.817 -38.425 1.00 43.91 110 GLU A CA 1
ATOM 817 C C . GLU A 1 110 ? 24.998 -37.947 -39.210 1.00 43.91 110 GLU A C 1
ATOM 819 O O . GLU A 1 110 ? 24.054 -38.615 -38.782 1.00 43.91 110 GLU A O 1
ATOM 824 N N . ARG A 1 111 ? 24.990 -37.417 -40.444 1.00 36.47 111 ARG A N 1
ATOM 825 C CA . ARG A 1 111 ? 24.605 -38.116 -41.694 1.00 36.47 111 ARG A CA 1
ATOM 826 C C . ARG A 1 111 ? 24.560 -37.135 -42.869 1.00 36.47 111 ARG A C 1
ATOM 828 O O . ARG A 1 111 ? 23.913 -36.095 -42.774 1.00 36.47 111 ARG A O 1
ATOM 835 N N . GLY A 1 112 ? 25.200 -37.526 -43.969 1.00 36.97 112 GLY A N 1
ATOM 836 C CA . GLY A 1 112 ? 25.223 -36.837 -45.257 1.00 36.97 112 GLY A CA 1
ATOM 837 C C . GLY A 1 112 ? 26.539 -37.079 -45.962 1.00 36.97 112 GLY A C 1
ATOM 838 O O . GLY A 1 112 ? 27.320 -36.110 -46.025 1.00 36.97 112 GLY A O 1
#

InterPro domains:
  IPR027417 P-loop containing nucleoside triphosphate hydrolase [G3DSA:3.40.50.300] (1-93)
  IPR027417 P-loop containing nucleoside triphosphate hydrolase [SSF52540] (7-74)
  IPR032689 TraD/TraG, TraM recognition site [PF12696] (5-83)

Foldseek 3Di:
DEPVLLVCLVCCVVVVHDDDDDDQALVVLCVVHVHPVVSVSNLVSPPDDDDDDHDDVVRVCSPVVPDDDDDDPDQDFDWDWDDDPDPPDDTDTDTDRPDPDPPPPDDDDDDD